Protein AF-A0A0P0Z0W0-F1 (afdb_monomer_lite)

Radius of gyration: 12.97 Å; chains: 1; bounding box: 33×22×30 Å

Sequence (49 aa):
MINELASRFRNFRNRQRVINELSSLDDRQLADIGVSRGDIRRAVSFGRI

Organism: NCBI:txid424757

Foldseek 3Di:
DVVVVVVVVVLVVVLVVQLVVLLPDDQVVCVVVPHGNVCSNVCSPPNDD

pLDDT: mean 86.1, std 9.05, range [55.44, 94.62]

InterPro domains:
  IPR009506 YjiS-like domain [PF06568] (5-41)

Secondary structure (DSSP, 8-state):
-HHHHHHHHHHHHHHHHHHHHHHHS-HHHHHHTT--GGGHHHHHHH---

Structure (mmCIF, N/CA/C/O backbone):
data_AF-A0A0P0Z0W0-F1
#
_entry.id   AF-A0A0P0Z0W0-F1
#
loop_
_atom_site.group_PDB
_atom_site.id
_atom_site.type_symbol
_atom_site.label_atom_id
_atom_site.label_alt_id
_atom_site.label_comp_id
_atom_site.label_asym_id
_atom_site.label_entity_id
_atom_site.label_seq_id
_atom_site.pdbx_PDB_ins_code
_atom_site.Cartn_x
_atom_site.Cartn_y
_atom_site.Cartn_z
_atom_site.occupancy
_atom_site.B_iso_or_equiv
_atom_site.auth_seq_id
_atom_site.auth_comp_id
_atom_site.auth_asym_id
_atom_site.auth_atom_id
_atom_site.pdbx_PDB_model_num
ATOM 1 N N . MET A 1 1 ? 17.653 -1.160 -21.438 1.00 63.41 1 MET A N 1
ATOM 2 C CA . MET A 1 1 ? 17.993 -1.058 -19.998 1.00 63.41 1 MET A CA 1
ATOM 3 C C . MET A 1 1 ? 17.320 0.127 -19.299 1.00 63.41 1 MET A C 1
ATOM 5 O O . MET A 1 1 ? 16.572 -0.111 -18.363 1.00 63.41 1 MET A O 1
ATOM 9 N N . ILE A 1 2 ? 17.493 1.380 -19.750 1.00 76.12 2 ILE A N 1
ATOM 10 C CA . ILE A 1 2 ? 16.846 2.570 -19.137 1.00 76.12 2 ILE A CA 1
ATOM 11 C C . ILE A 1 2 ? 15.308 2.487 -19.046 1.00 76.12 2 ILE A C 1
ATOM 13 O O . ILE A 1 2 ? 14.740 2.883 -18.030 1.00 76.12 2 ILE A O 1
ATOM 17 N N . ASN A 1 3 ? 14.636 1.894 -20.041 1.00 82.69 3 ASN A N 1
ATOM 18 C CA . ASN A 1 3 ? 13.182 1.686 -19.989 1.00 82.69 3 ASN A CA 1
ATOM 19 C C . ASN A 1 3 ? 12.738 0.720 -18.879 1.00 82.69 3 ASN A C 1
ATOM 21 O O . ASN A 1 3 ? 11.702 0.952 -18.264 1.00 82.69 3 ASN A O 1
ATOM 25 N N . GLU A 1 4 ? 13.505 -0.332 -18.572 1.00 79.06 4 GLU A N 1
ATOM 26 C CA . GLU A 1 4 ? 13.158 -1.243 -17.469 1.00 79.06 4 GLU A CA 1
ATOM 27 C C . GLU A 1 4 ? 13.299 -0.559 -16.110 1.00 79.06 4 GLU A C 1
ATOM 29 O O . GLU A 1 4 ? 12.465 -0.746 -15.222 1.00 79.06 4 GLU A O 1
ATOM 34 N N . LEU A 1 5 ? 14.324 0.283 -15.963 1.00 78.31 5 LEU A N 1
ATOM 35 C CA . LEU A 1 5 ? 14.543 1.061 -14.750 1.00 78.31 5 LEU A CA 1
ATOM 36 C C . LEU A 1 5 ? 13.414 2.083 -14.540 1.00 78.31 5 LEU A C 1
ATOM 38 O O . LEU A 1 5 ? 12.873 2.192 -13.438 1.00 78.31 5 LEU A O 1
ATOM 42 N N . ALA A 1 6 ? 12.995 2.765 -15.611 1.00 84.19 6 ALA A N 1
ATOM 43 C CA . ALA A 1 6 ? 11.865 3.689 -15.590 1.00 84.19 6 ALA A CA 1
ATOM 44 C C . ALA A 1 6 ? 10.543 2.984 -15.233 1.00 84.19 6 ALA A C 1
ATOM 46 O O . ALA A 1 6 ? 9.783 3.483 -14.399 1.00 84.19 6 ALA A O 1
ATOM 47 N N . SER A 1 7 ? 10.288 1.801 -15.800 1.00 82.31 7 SER A N 1
ATOM 48 C CA . SER A 1 7 ? 9.102 0.992 -15.491 1.00 82.31 7 SER A CA 1
ATOM 49 C C . SER A 1 7 ? 9.089 0.510 -14.038 1.00 82.31 7 SER A C 1
ATOM 51 O O . SER A 1 7 ? 8.066 0.615 -13.359 1.00 82.31 7 SER A O 1
ATOM 53 N N . ARG A 1 8 ? 10.233 0.054 -13.511 1.00 77.19 8 ARG A N 1
ATOM 54 C CA . ARG A 1 8 ? 10.380 -0.324 -12.094 1.00 77.19 8 ARG A CA 1
ATOM 55 C C . ARG A 1 8 ? 10.118 0.851 -11.158 1.00 77.19 8 ARG A C 1
ATOM 57 O O . ARG A 1 8 ? 9.378 0.705 -10.186 1.00 77.19 8 ARG A O 1
ATOM 64 N N . PHE A 1 9 ? 10.672 2.020 -11.473 1.00 83.69 9 PHE A N 1
ATOM 65 C CA . PHE A 1 9 ? 10.470 3.226 -10.676 1.00 83.69 9 PHE A CA 1
ATOM 66 C C . PHE A 1 9 ? 9.009 3.688 -10.697 1.00 83.69 9 PHE A C 1
ATOM 68 O O . PHE A 1 9 ? 8.450 4.040 -9.659 1.00 83.69 9 PHE A O 1
ATOM 75 N N . ARG A 1 10 ? 8.350 3.621 -11.859 1.00 85.12 10 ARG A N 1
ATOM 76 C CA . ARG A 1 10 ? 6.923 3.939 -11.994 1.00 85.12 10 ARG A CA 1
ATOM 77 C C . ARG A 1 10 ? 6.052 3.000 -11.155 1.00 85.12 10 ARG A C 1
ATOM 79 O O . ARG A 1 10 ? 5.193 3.484 -10.421 1.00 85.12 10 ARG A O 1
ATOM 86 N N . ASN A 1 11 ? 6.326 1.694 -11.184 1.00 85.50 11 ASN A N 1
ATOM 87 C CA . ASN A 1 11 ? 5.629 0.711 -10.348 1.00 85.50 11 ASN A CA 1
ATOM 88 C C . ASN A 1 11 ? 5.858 0.955 -8.853 1.00 85.50 11 ASN A C 1
ATOM 90 O O . ASN A 1 11 ? 4.913 0.882 -8.069 1.00 85.50 11 ASN A O 1
ATOM 94 N N . PHE A 1 12 ? 7.084 1.295 -8.451 1.00 84.44 12 PHE A N 1
ATOM 95 C CA . PHE A 1 12 ? 7.396 1.627 -7.062 1.00 84.44 12 PHE A CA 1
ATOM 96 C C . PHE A 1 12 ? 6.638 2.873 -6.582 1.00 84.44 12 PHE A C 1
ATOM 98 O O . PHE A 1 12 ? 5.987 2.834 -5.538 1.00 84.44 12 PHE A O 1
ATOM 105 N N . ARG A 1 13 ? 6.640 3.957 -7.371 1.00 88.75 13 ARG A N 1
ATOM 106 C CA . ARG A 1 13 ? 5.876 5.172 -7.040 1.00 88.75 13 ARG A CA 1
ATOM 107 C C . ARG A 1 13 ? 4.377 4.906 -6.969 1.00 88.75 13 ARG A C 1
ATOM 109 O O . ARG A 1 13 ? 3.715 5.449 -6.090 1.00 88.75 13 ARG A O 1
ATOM 116 N N . ASN A 1 14 ? 3.850 4.074 -7.867 1.00 89.69 14 ASN A N 1
ATOM 117 C CA . ASN A 1 14 ? 2.438 3.713 -7.844 1.00 89.69 14 ASN A CA 1
ATOM 118 C C . ASN A 1 14 ? 2.080 2.931 -6.572 1.00 89.69 14 ASN A C 1
ATOM 120 O O . ASN A 1 14 ? 1.120 3.281 -5.896 1.00 89.69 14 ASN A O 1
ATOM 124 N N . ARG A 1 15 ? 2.899 1.942 -6.186 1.00 88.94 15 ARG A N 1
ATOM 125 C CA . ARG A 1 15 ? 2.722 1.196 -4.929 1.00 88.94 15 ARG A CA 1
ATOM 126 C C . ARG A 1 15 ? 2.733 2.113 -3.711 1.00 88.94 15 ARG A C 1
ATOM 128 O O . ARG A 1 15 ? 1.863 1.990 -2.858 1.00 88.94 15 ARG A O 1
ATOM 135 N N . GLN A 1 16 ? 3.679 3.050 -3.646 1.00 90.81 16 GLN A N 1
ATOM 136 C CA . GLN A 1 16 ? 3.760 3.974 -2.516 1.00 90.81 16 GLN A CA 1
ATOM 137 C C . GLN A 1 16 ? 2.545 4.904 -2.443 1.00 90.81 16 GLN A C 1
ATOM 139 O O . GLN A 1 16 ? 2.052 5.171 -1.350 1.00 90.81 16 GLN A O 1
ATOM 144 N N . ARG A 1 17 ? 2.031 5.359 -3.594 1.00 93.31 17 ARG A N 1
ATOM 145 C CA . ARG A 1 17 ? 0.794 6.146 -3.652 1.00 93.31 17 ARG A CA 1
ATOM 146 C C . ARG A 1 17 ? -0.387 5.356 -3.088 1.00 93.31 17 ARG A C 1
ATOM 148 O O . ARG A 1 17 ? -1.056 5.863 -2.200 1.00 93.31 17 ARG A O 1
ATOM 155 N N . VAL A 1 18 ? -0.582 4.118 -3.544 1.00 91.00 18 VAL A N 1
ATOM 156 C CA . VAL A 1 18 ? -1.678 3.249 -3.080 1.00 91.00 18 VAL A CA 1
ATOM 157 C C . VAL A 1 18 ? -1.562 2.960 -1.581 1.00 91.00 18 VAL A C 1
ATOM 159 O O . VAL A 1 18 ? -2.556 3.016 -0.869 1.00 91.00 18 VAL A O 1
ATOM 162 N N . ILE A 1 19 ? -0.352 2.703 -1.072 1.00 92.12 19 ILE A N 1
ATOM 163 C CA . ILE A 1 19 ? -0.131 2.513 0.371 1.00 92.12 19 ILE A CA 1
ATOM 164 C C . ILE A 1 19 ? -0.529 3.764 1.152 1.00 92.12 19 ILE A C 1
ATOM 166 O O . ILE A 1 19 ? -1.178 3.637 2.185 1.00 92.12 19 ILE A O 1
ATOM 170 N N . ASN A 1 20 ? -0.151 4.954 0.683 1.00 93.44 20 ASN A N 1
ATOM 171 C CA . ASN A 1 20 ? -0.484 6.205 1.363 1.00 93.44 20 ASN A CA 1
ATOM 172 C C . ASN A 1 20 ? -1.995 6.474 1.339 1.00 93.44 20 ASN A C 1
ATOM 174 O O . ASN A 1 20 ? -2.550 6.882 2.352 1.00 93.44 20 ASN A O 1
ATOM 178 N N . GLU A 1 21 ? -2.653 6.203 0.214 1.00 92.88 21 GLU A N 1
ATOM 179 C CA . GLU A 1 21 ? -4.101 6.346 0.051 1.00 92.88 21 GLU A CA 1
ATOM 180 C C . GLU A 1 21 ? -4.861 5.393 0.981 1.00 92.88 21 GLU A C 1
ATOM 182 O O . GLU A 1 21 ? -5.670 5.841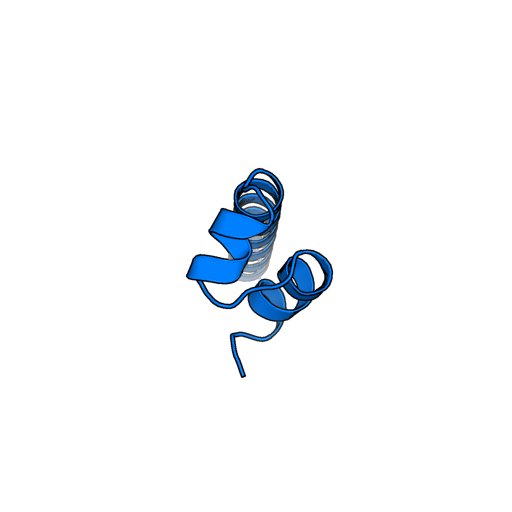 1.787 1.00 92.88 21 GLU A O 1
ATOM 187 N N . LEU A 1 22 ? -4.509 4.104 0.991 1.00 92.00 22 LEU A N 1
ATOM 188 C CA . LEU A 1 22 ? -5.079 3.134 1.932 1.00 92.00 22 LEU A CA 1
ATOM 189 C C . LEU A 1 22 ? -4.766 3.493 3.390 1.00 92.00 22 LEU A C 1
ATOM 191 O O . LEU A 1 22 ? -5.612 3.332 4.259 1.00 92.00 22 LEU A O 1
ATOM 195 N N . SER A 1 23 ? -3.570 4.011 3.676 1.00 92.00 23 SER A N 1
ATOM 196 C CA . SER A 1 23 ? -3.208 4.432 5.037 1.00 92.00 23 SER A CA 1
ATOM 197 C C . SER A 1 23 ? -3.985 5.666 5.499 1.00 92.00 23 SER A C 1
ATOM 199 O O . SER A 1 23 ? -4.094 5.878 6.705 1.00 92.00 23 SER A O 1
ATOM 201 N N . SER A 1 24 ? -4.513 6.468 4.568 1.00 94.62 24 SER A N 1
ATOM 202 C CA . SER A 1 24 ? -5.364 7.622 4.878 1.00 94.62 24 SER A CA 1
ATOM 203 C C . SER A 1 24 ? -6.819 7.250 5.166 1.00 94.62 24 SER A C 1
ATOM 205 O O . SER A 1 24 ? -7.546 8.075 5.709 1.00 94.62 24 SER A O 1
ATOM 207 N N . LEU A 1 25 ? -7.232 6.023 4.832 1.00 94.12 25 LEU A N 1
ATOM 208 C CA . LEU A 1 25 ? -8.551 5.503 5.175 1.00 94.12 25 LEU A CA 1
ATOM 209 C C . LEU A 1 25 ? -8.626 5.144 6.662 1.00 94.12 25 LEU A C 1
ATOM 211 O O . LEU A 1 25 ? -7.641 4.704 7.269 1.00 94.12 25 LEU A O 1
ATOM 215 N N . ASP A 1 26 ? -9.820 5.275 7.228 1.00 92.19 26 ASP A N 1
ATOM 216 C CA . ASP A 1 26 ? -10.117 4.831 8.586 1.00 92.19 26 ASP A CA 1
ATOM 217 C C . ASP A 1 26 ? -10.219 3.303 8.668 1.00 92.19 26 ASP A C 1
ATOM 219 O O . ASP A 1 26 ? -10.510 2.615 7.688 1.00 92.19 26 ASP A O 1
ATOM 223 N N . ASP A 1 27 ? -10.046 2.753 9.872 1.00 91.62 27 ASP A N 1
ATOM 224 C CA . ASP A 1 27 ? -10.059 1.299 10.092 1.00 91.62 27 ASP A CA 1
ATOM 225 C C . ASP A 1 27 ? -11.380 0.640 9.665 1.00 91.62 27 ASP A C 1
ATOM 227 O O . ASP A 1 27 ? -11.372 -0.496 9.198 1.00 91.62 27 ASP A O 1
ATOM 231 N N . ARG A 1 28 ? -12.508 1.358 9.757 1.00 92.06 28 ARG A N 1
ATOM 232 C CA . ARG A 1 28 ? -13.807 0.885 9.247 1.00 92.06 28 ARG A CA 1
ATOM 233 C C . ARG A 1 28 ? -13.828 0.791 7.726 1.00 92.06 28 ARG A C 1
ATOM 235 O O . ARG A 1 28 ? -14.243 -0.225 7.193 1.00 92.06 28 ARG A O 1
ATOM 242 N N . GLN A 1 29 ? -13.325 1.813 7.036 1.00 94.50 29 GLN A N 1
ATOM 243 C CA . GLN A 1 29 ? -13.263 1.827 5.573 1.00 94.50 29 GLN A CA 1
ATOM 244 C C . GLN A 1 29 ? -12.322 0.737 5.048 1.00 94.50 29 GLN A C 1
ATOM 246 O O . GLN A 1 29 ? -12.600 0.104 4.033 1.00 94.50 29 GLN A O 1
ATOM 251 N N . LEU A 1 30 ? -11.218 0.496 5.759 1.00 93.06 30 LEU A N 1
ATOM 252 C CA . LEU A 1 30 ? -10.317 -0.622 5.493 1.00 93.06 30 LEU A CA 1
ATOM 253 C C . LEU A 1 30 ? -11.012 -1.974 5.733 1.00 93.06 30 LEU A C 1
ATOM 255 O O . LEU A 1 30 ? -10.908 -2.873 4.896 1.00 93.06 30 LEU A O 1
ATOM 259 N N . ALA A 1 31 ? -11.775 -2.107 6.820 1.00 92.12 31 ALA A N 1
ATOM 260 C CA . ALA A 1 31 ? -12.538 -3.316 7.123 1.00 92.12 31 ALA A CA 1
ATOM 261 C C . ALA A 1 31 ? -13.641 -3.603 6.089 1.00 92.12 31 ALA A C 1
ATOM 263 O O . ALA A 1 31 ? -13.809 -4.761 5.710 1.00 92.12 31 ALA A O 1
ATOM 264 N N . ASP A 1 32 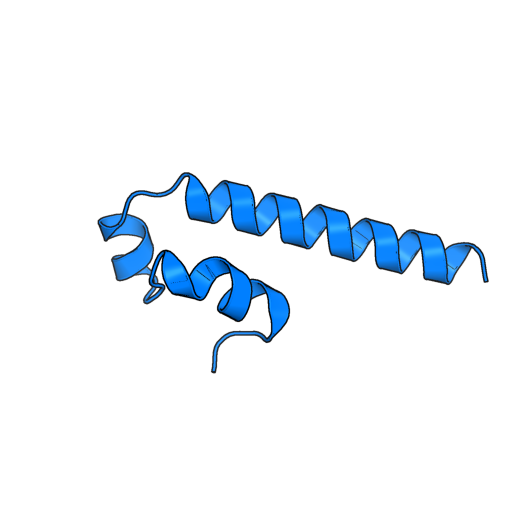? -14.320 -2.577 5.569 1.00 94.25 32 ASP A N 1
ATOM 265 C CA . ASP A 1 32 ? -15.362 -2.715 4.539 1.00 94.25 32 ASP A CA 1
ATOM 266 C C . ASP A 1 32 ? -14.821 -3.346 3.245 1.00 94.25 32 ASP A C 1
ATOM 268 O O . ASP A 1 32 ? -15.517 -4.104 2.569 1.00 94.25 32 ASP A O 1
ATOM 272 N N . ILE A 1 33 ? -13.551 -3.092 2.914 1.00 90.56 33 ILE A N 1
ATOM 273 C CA . ILE A 1 33 ? -12.865 -3.713 1.770 1.00 90.56 33 ILE A CA 1
ATOM 274 C C . ILE A 1 33 ? -12.095 -4.990 2.147 1.00 90.56 33 ILE A C 1
ATOM 276 O O . ILE A 1 33 ? -11.411 -5.577 1.296 1.00 90.56 33 ILE A O 1
ATOM 280 N N . GLY A 1 34 ? -12.202 -5.437 3.401 1.00 89.12 34 GLY A N 1
ATOM 281 C CA . GLY A 1 34 ? -11.560 -6.640 3.931 1.00 89.12 34 GLY A CA 1
ATOM 282 C C . GLY A 1 34 ? -10.042 -6.526 4.075 1.00 89.12 34 GLY A C 1
ATOM 283 O O . GLY A 1 34 ? -9.338 -7.510 3.860 1.00 89.12 34 GLY A O 1
ATOM 284 N N . VAL A 1 35 ? -9.520 -5.334 4.373 1.00 90.31 35 VAL A N 1
ATOM 285 C CA . VAL A 1 35 ? -8.085 -5.079 4.565 1.00 90.31 35 VAL A CA 1
ATOM 286 C C . VAL A 1 35 ? -7.846 -4.597 5.992 1.00 90.31 35 VAL A C 1
ATOM 288 O O . VAL A 1 35 ? -8.543 -3.720 6.484 1.00 90.31 35 VAL A O 1
ATOM 291 N N . SER A 1 36 ? -6.832 -5.138 6.666 1.00 90.94 36 SER A N 1
ATOM 292 C CA . SER A 1 36 ? -6.359 -4.572 7.932 1.00 90.94 36 SER A CA 1
ATOM 293 C C . SER A 1 36 ? -5.259 -3.537 7.670 1.00 90.94 36 SER A C 1
ATOM 295 O O . SER A 1 36 ? -4.485 -3.664 6.716 1.00 90.94 36 SER A O 1
ATOM 297 N N . ARG A 1 37 ? -5.130 -2.524 8.537 1.00 90.75 37 ARG A N 1
ATOM 298 C CA . ARG A 1 37 ? -4.076 -1.498 8.418 1.00 90.75 37 ARG A CA 1
ATOM 299 C C . ARG A 1 37 ? -2.665 -2.103 8.395 1.00 90.75 37 ARG A C 1
ATOM 301 O O . ARG A 1 37 ? -1.808 -1.639 7.644 1.00 90.75 37 ARG A O 1
ATOM 308 N N . GLY A 1 38 ? -2.436 -3.163 9.173 1.00 90.06 38 GLY A N 1
ATOM 309 C CA . GLY A 1 38 ? -1.168 -3.900 9.186 1.00 90.06 38 GLY A CA 1
ATOM 310 C C . GLY A 1 38 ? -0.882 -4.637 7.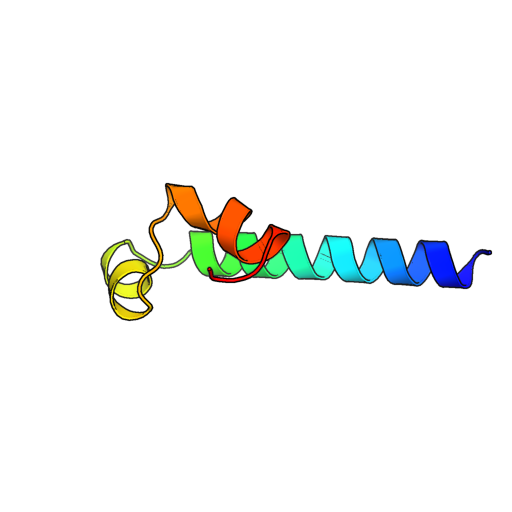873 1.00 90.06 38 GLY A C 1
ATOM 311 O O . GLY A 1 38 ? 0.276 -4.769 7.474 1.00 90.06 38 GLY A O 1
ATOM 312 N N . ASP A 1 39 ? -1.930 -5.043 7.156 1.00 89.31 39 ASP A N 1
ATOM 313 C CA . ASP A 1 39 ? -1.821 -5.811 5.917 1.00 89.31 39 ASP A CA 1
ATOM 314 C C . ASP A 1 39 ? -1.713 -4.950 4.656 1.00 89.31 39 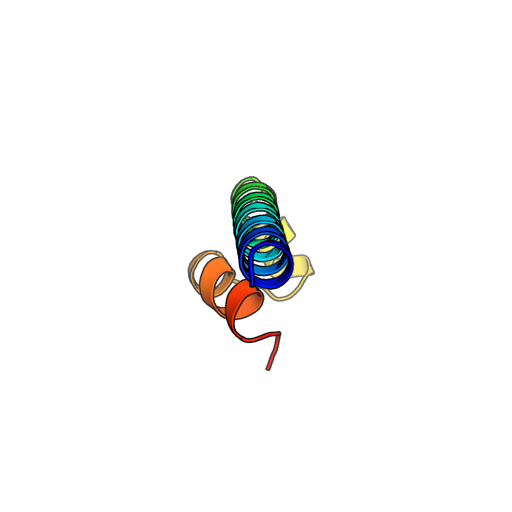ASP A C 1
ATOM 316 O O . ASP A 1 39 ? -1.373 -5.489 3.605 1.00 89.31 39 ASP A O 1
ATOM 320 N N . ILE A 1 40 ? -1.906 -3.625 4.726 1.00 90.56 40 ILE A N 1
ATOM 321 C CA . ILE A 1 40 ? -1.845 -2.717 3.560 1.00 90.56 40 ILE A CA 1
ATOM 322 C C . ILE A 1 40 ? -0.581 -2.957 2.720 1.00 90.56 40 ILE A C 1
ATOM 324 O O . ILE A 1 40 ? -0.653 -3.149 1.504 1.00 90.56 40 ILE A O 1
ATOM 328 N N . ARG A 1 41 ? 0.599 -2.995 3.356 1.00 88.62 41 ARG A N 1
ATOM 329 C CA . ARG A 1 41 ? 1.867 -3.220 2.637 1.00 88.62 41 ARG A CA 1
ATOM 330 C C . ARG A 1 41 ? 1.925 -4.601 1.993 1.00 88.62 41 ARG A C 1
ATOM 332 O O . ARG A 1 41 ? 2.447 -4.725 0.883 1.00 88.62 41 ARG A O 1
ATOM 339 N N . ARG A 1 42 ? 1.407 -5.626 2.673 1.00 87.31 42 ARG A N 1
ATOM 340 C CA . ARG A 1 42 ? 1.380 -7.003 2.173 1.00 87.31 42 ARG A CA 1
ATOM 341 C C . ARG A 1 42 ? 0.424 -7.120 0.984 1.00 87.31 42 ARG A C 1
ATOM 343 O O . ARG A 1 42 ? 0.848 -7.595 -0.065 1.00 87.31 42 ARG A O 1
ATOM 350 N N . ALA A 1 43 ? -0.792 -6.593 1.108 1.00 85.75 43 ALA A N 1
ATOM 351 C CA . ALA A 1 43 ? -1.817 -6.591 0.067 1.00 85.75 43 ALA A CA 1
ATOM 352 C C . ALA A 1 43 ? -1.345 -5.893 -1.221 1.00 85.75 43 ALA A C 1
ATOM 354 O O . ALA A 1 43 ? -1.553 -6.409 -2.316 1.00 85.75 43 ALA A O 1
ATOM 355 N N . VAL A 1 44 ? -0.645 -4.758 -1.106 1.00 86.75 44 VAL A N 1
ATOM 356 C CA . VAL A 1 44 ? -0.117 -4.017 -2.270 1.00 86.75 44 VAL A CA 1
ATOM 357 C C . VAL A 1 44 ? 1.118 -4.687 -2.891 1.00 86.75 44 VAL A C 1
ATOM 359 O O . VAL A 1 44 ? 1.343 -4.581 -4.100 1.00 86.75 44 VAL A O 1
ATOM 362 N N . SER A 1 45 ? 1.947 -5.358 -2.087 1.00 85.06 45 SER A N 1
ATOM 363 C CA . SER A 1 45 ? 3.207 -5.950 -2.565 1.00 85.06 45 SER A CA 1
ATOM 364 C C . SER A 1 45 ? 3.020 -7.326 -3.199 1.00 85.06 45 SER A C 1
ATOM 366 O O . SER A 1 45 ? 3.685 -7.620 -4.192 1.00 85.06 45 SER A O 1
ATOM 368 N N . PHE A 1 46 ? 2.129 -8.145 -2.638 1.00 80.12 46 PHE A N 1
ATOM 369 C CA . PHE A 1 46 ? 1.954 -9.550 -3.011 1.00 80.12 46 PHE A CA 1
ATOM 370 C C . PHE A 1 46 ? 0.610 -9.844 -3.697 1.00 80.12 46 PHE A C 1
ATOM 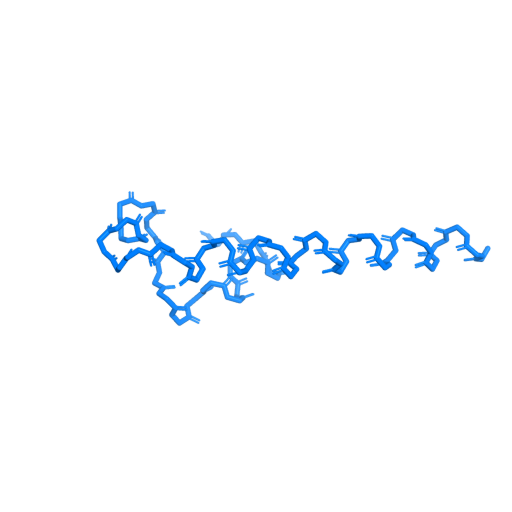372 O O . PHE A 1 46 ? 0.451 -10.928 -4.245 1.00 80.12 46 PHE A O 1
ATOM 379 N N . GLY A 1 47 ? -0.317 -8.877 -3.736 1.00 65.94 47 GLY A N 1
ATOM 380 C CA . GLY A 1 47 ? -1.697 -9.110 -4.168 1.00 65.94 47 GLY A CA 1
ATOM 381 C C . GLY A 1 47 ? -2.534 -9.739 -3.049 1.00 65.94 47 GLY A C 1
ATOM 382 O O . GLY A 1 47 ? -1.989 -10.342 -2.125 1.00 65.94 47 GLY A O 1
ATOM 383 N N . ARG A 1 48 ? -3.860 -9.540 -3.093 1.00 56.94 48 ARG A N 1
ATOM 384 C CA . ARG A 1 48 ? -4.799 -10.192 -2.161 1.00 56.94 48 ARG A CA 1
ATOM 385 C C . ARG A 1 48 ? -4.647 -11.714 -2.316 1.00 56.94 48 ARG A C 1
ATOM 387 O O . ARG A 1 48 ? -4.660 -12.189 -3.450 1.00 56.94 48 ARG A O 1
ATOM 394 N N . ILE A 1 49 ? -4.459 -12.425 -1.202 1.00 55.44 49 ILE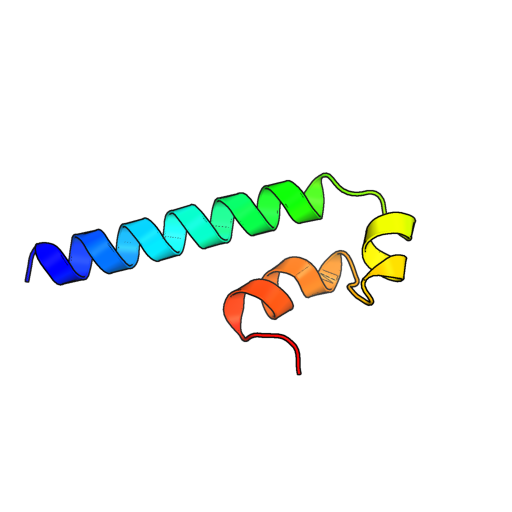 A N 1
ATOM 395 C CA . ILE A 1 49 ? -4.606 -13.890 -1.136 1.00 55.44 49 ILE A CA 1
ATOM 396 C C . ILE A 1 49 ? -6.073 -14.286 -1.275 1.00 55.44 49 ILE A C 1
ATOM 398 O O . ILE A 1 49 ? -6.932 -13.472 -0.860 1.00 55.44 49 ILE A O 1
#